Protein AF-V4B1H5-F1 (afdb_monomer_lite)

Foldseek 3Di:
DEAEAADAEEAEDEDEDQYEYAYAEYAEYEYADANYAYAYAEYAEYEYENEEHYHYAEYAEYEYECYEEEEYNDYNYYHYDNYNDYHD

Secondary structure (DSSP, 8-state):
---EEEEEEEEEEEE-SS-EEEEEEEEEEEEE-BT-EEEEEEEEEEEEESBSEEEES-EEEEEEES-SEEEES-EEEEEEES-SEEE-

Sequence (88 aa):
DGSAIHLLSCLYLISTDGSAIHLLSCLYLISTDDGSAIHLKSCLYFISTDGSAIHLKSCLYFISTDGSAIHLLSCLYLFSTDVSAIHL

Organism: Lottia gigantea (NCBI:txid225164)

Structure (mmCIF, N/CA/C/O backbone):
data_AF-V4B1H5-F1
#
_entry.id   AF-V4B1H5-F1
#
loop_
_atom_site.group_PDB
_atom_site.id
_atom_site.type_symbol
_atom_site.label_atom_id
_atom_site.label_alt_id
_atom_site.label_comp_id
_atom_site.label_asym_id
_atom_site.label_entity_id
_atom_site.label_seq_id
_atom_site.pdbx_PDB_ins_code
_atom_site.Cartn_x
_atom_site.Cartn_y
_atom_site.Cartn_z
_atom_site.occupancy
_atom_site.B_iso_or_equiv
_atom_site.auth_seq_id
_atom_site.auth_comp_id
_atom_site.auth_asym_id
_atom_site.auth_atom_id
_atom_site.pdbx_PDB_model_num
ATOM 1 N N . ASP A 1 1 ? 12.364 -8.811 -12.861 1.00 48.22 1 ASP A N 1
ATOM 2 C CA . ASP A 1 1 ? 12.183 -9.970 -11.967 1.00 48.22 1 ASP A CA 1
ATOM 3 C C . ASP A 1 1 ? 11.258 -9.550 -10.841 1.00 48.22 1 ASP A C 1
ATOM 5 O O . ASP A 1 1 ? 11.668 -8.774 -9.994 1.00 48.22 1 ASP A O 1
ATOM 9 N N . GLY A 1 2 ? 9.975 -9.911 -10.916 1.00 59.69 2 GLY A N 1
ATOM 10 C CA . GLY A 1 2 ? 8.972 -9.426 -9.962 1.00 59.69 2 GLY A CA 1
ATOM 11 C C . GLY A 1 2 ? 9.042 -10.204 -8.653 1.00 59.69 2 GLY A C 1
ATOM 12 O O . GLY A 1 2 ? 8.691 -11.384 -8.625 1.00 59.69 2 GLY A O 1
ATOM 13 N N . SER A 1 3 ? 9.506 -9.566 -7.581 1.00 75.44 3 SER A N 1
ATOM 14 C CA . SER A 1 3 ? 9.397 -10.087 -6.217 1.00 75.44 3 SER A CA 1
ATOM 15 C C . SER A 1 3 ? 7.984 -9.884 -5.663 1.00 75.44 3 SER A C 1
ATOM 17 O O . SER A 1 3 ? 7.243 -8.999 -6.088 1.00 75.44 3 SER A O 1
ATOM 19 N N . ALA A 1 4 ? 7.589 -10.732 -4.713 1.00 86.12 4 ALA A N 1
ATOM 20 C CA . ALA A 1 4 ? 6.328 -10.593 -3.995 1.00 86.12 4 ALA A CA 1
ATOM 21 C C . ALA A 1 4 ? 6.570 -10.644 -2.485 1.00 86.12 4 ALA A C 1
ATOM 23 O O . ALA A 1 4 ? 7.288 -11.514 -1.988 1.00 86.12 4 ALA A O 1
ATOM 24 N N . ILE A 1 5 ? 5.946 -9.721 -1.757 1.00 87.81 5 ILE A N 1
ATOM 25 C CA . ILE A 1 5 ? 5.978 -9.656 -0.297 1.00 87.81 5 ILE A CA 1
ATOM 26 C C . ILE A 1 5 ? 4.668 -10.235 0.227 1.00 87.81 5 ILE A C 1
ATOM 28 O O . ILE A 1 5 ? 3.586 -9.709 -0.037 1.00 87.81 5 ILE A O 1
ATOM 32 N N . HIS A 1 6 ? 4.772 -11.307 1.010 1.00 91.88 6 HIS A N 1
ATOM 33 C CA . HIS A 1 6 ? 3.642 -11.921 1.698 1.00 91.88 6 HIS A CA 1
ATOM 34 C C . HIS A 1 6 ? 3.845 -11.806 3.204 1.00 91.88 6 HIS A C 1
ATOM 36 O O . HIS A 1 6 ? 4.744 -12.432 3.764 1.00 91.88 6 HIS A O 1
ATOM 42 N N . LEU A 1 7 ? 3.000 -11.019 3.868 1.00 91.06 7 LEU A N 1
ATOM 43 C CA . LEU A 1 7 ? 3.053 -10.840 5.317 1.00 91.06 7 LEU A CA 1
ATOM 44 C C . LEU A 1 7 ? 1.665 -11.019 5.927 1.00 91.06 7 LEU A C 1
ATOM 46 O O . LEU A 1 7 ? 0.662 -10.517 5.422 1.00 91.06 7 LEU A O 1
ATOM 50 N N . LEU A 1 8 ? 1.607 -11.714 7.063 1.00 95.75 8 LEU A N 1
ATOM 51 C CA . LEU A 1 8 ? 0.374 -11.794 7.844 1.00 95.75 8 LEU A CA 1
ATOM 52 C C . LEU A 1 8 ? 0.061 -10.435 8.480 1.00 95.75 8 LEU A C 1
ATOM 54 O O . LEU A 1 8 ? -1.058 -9.943 8.403 1.00 95.75 8 LEU A O 1
ATOM 58 N N . SER A 1 9 ? 1.056 -9.816 9.099 1.00 93.81 9 SER A N 1
ATOM 59 C CA . SER A 1 9 ? 0.888 -8.536 9.770 1.00 93.81 9 SER A CA 1
ATOM 60 C C . SER A 1 9 ? 2.184 -7.746 9.753 1.00 93.81 9 SER A C 1
ATOM 62 O O . SER A 1 9 ? 3.250 -8.332 9.950 1.00 93.81 9 SER A O 1
ATOM 64 N N . CYS A 1 10 ? 2.091 -6.427 9.622 1.00 94.12 10 CYS A N 1
ATOM 65 C CA . CYS A 1 10 ? 3.183 -5.522 9.959 1.00 94.12 10 CYS A CA 1
ATOM 66 C C . CYS A 1 10 ? 2.735 -4.396 10.878 1.00 94.12 10 CYS A C 1
ATOM 68 O O . CYS A 1 10 ? 1.581 -3.974 10.878 1.00 94.12 10 CYS A O 1
ATOM 70 N N . LEU A 1 11 ? 3.686 -3.876 11.650 1.00 96.38 11 LEU A N 1
ATOM 71 C CA . LEU A 1 11 ? 3.514 -2.556 12.240 1.00 96.38 11 LEU A CA 1
ATOM 72 C C . LEU A 1 11 ? 3.769 -1.479 11.181 1.00 96.38 11 LEU A C 1
ATOM 74 O O . LEU A 1 11 ? 2.982 -0.552 11.034 1.00 96.38 11 LEU A O 1
ATOM 78 N N . TYR A 1 12 ? 4.849 -1.631 10.421 1.00 95.31 12 TYR A N 1
ATOM 79 C CA . TYR A 1 12 ? 5.275 -0.663 9.425 1.00 95.31 12 TYR A CA 1
ATOM 80 C C . TYR A 1 12 ? 5.872 -1.393 8.223 1.00 95.31 12 TYR A C 1
ATOM 82 O O . TYR A 1 12 ? 6.684 -2.302 8.407 1.00 95.31 12 TYR A O 1
ATOM 90 N N . LEU A 1 13 ? 5.467 -1.007 7.015 1.00 91.19 13 LEU A N 1
ATOM 91 C CA . LEU A 1 13 ? 6.051 -1.486 5.766 1.00 91.19 13 LEU A CA 1
ATOM 92 C C . LEU A 1 13 ? 6.261 -0.304 4.819 1.00 91.19 13 LEU A C 1
ATOM 94 O O . LEU A 1 13 ? 5.330 0.455 4.552 1.00 91.19 13 LEU A O 1
ATOM 98 N N . ILE A 1 14 ? 7.485 -0.184 4.312 1.00 90.75 14 ILE A N 1
ATOM 99 C CA . ILE A 1 14 ? 7.818 0.645 3.154 1.00 90.75 14 ILE A CA 1
ATOM 100 C C . ILE A 1 14 ? 8.225 -0.316 2.044 1.00 90.75 14 ILE A C 1
ATOM 102 O O . ILE A 1 14 ? 9.051 -1.197 2.283 1.00 90.75 14 ILE A O 1
ATOM 106 N N . SER A 1 15 ? 7.674 -0.131 0.850 1.00 85.94 15 SER A N 1
ATOM 107 C CA . SER A 1 15 ? 8.169 -0.778 -0.365 1.00 85.94 15 SER A CA 1
ATOM 108 C C . SER A 1 15 ? 8.367 0.269 -1.451 1.00 85.94 15 SER A C 1
ATOM 110 O O . SER A 1 15 ? 7.523 1.143 -1.646 1.00 85.94 15 SER A O 1
ATOM 112 N N . THR A 1 16 ? 9.511 0.186 -2.119 1.00 84.38 16 THR A N 1
ATOM 113 C CA . THR A 1 16 ? 9.966 1.161 -3.122 1.00 84.38 16 THR A CA 1
ATOM 114 C C . THR A 1 16 ? 10.307 0.488 -4.449 1.00 84.38 16 THR A C 1
ATOM 116 O O . THR A 1 16 ? 10.970 1.085 -5.287 1.00 84.38 16 THR A O 1
ATOM 119 N N . ASP A 1 17 ? 9.987 -0.794 -4.580 1.00 71.25 17 ASP A N 1
ATOM 120 C CA . ASP A 1 17 ? 10.599 -1.699 -5.536 1.00 71.25 17 ASP A CA 1
ATOM 121 C C . ASP A 1 17 ? 9.583 -2.695 -6.087 1.00 71.25 17 ASP A C 1
ATOM 123 O O . ASP A 1 17 ? 9.346 -3.709 -5.446 1.00 71.25 17 ASP A O 1
ATOM 127 N N . GLY A 1 18 ? 9.028 -2.424 -7.271 1.00 67.75 18 GLY A N 1
ATOM 128 C CA . GLY A 1 18 ? 8.347 -3.294 -8.252 1.00 67.75 18 GLY A CA 1
ATOM 129 C C . GLY A 1 18 ? 7.368 -4.383 -7.794 1.00 67.75 18 GLY A C 1
ATOM 130 O O . GLY A 1 18 ? 6.933 -5.194 -8.615 1.00 67.75 18 GLY A O 1
ATOM 131 N N . SER A 1 19 ? 7.120 -4.539 -6.498 1.00 77.88 19 SER A N 1
ATOM 132 C CA . SER A 1 19 ? 6.785 -5.834 -5.916 1.00 77.88 19 SER A CA 1
ATOM 133 C C . SER A 1 19 ? 5.301 -5.931 -5.655 1.00 77.88 19 SER A C 1
ATOM 135 O O . SER A 1 19 ? 4.670 -5.008 -5.144 1.00 77.88 19 SER A O 1
ATOM 137 N N . ALA A 1 20 ? 4.731 -7.101 -5.926 1.00 87.12 20 ALA A N 1
ATOM 138 C CA . ALA A 1 20 ? 3.372 -7.374 -5.490 1.00 87.12 20 ALA A CA 1
ATOM 139 C C . ALA A 1 20 ? 3.342 -7.501 -3.958 1.00 87.12 20 ALA A C 1
ATOM 141 O O . ALA A 1 20 ? 4.080 -8.301 -3.378 1.00 87.12 20 ALA A O 1
ATOM 142 N N . ILE A 1 21 ? 2.461 -6.756 -3.293 1.00 88.75 21 ILE A N 1
ATOM 143 C CA . ILE A 1 21 ? 2.331 -6.757 -1.832 1.00 88.75 21 ILE A CA 1
ATOM 144 C C . ILE A 1 21 ? 1.010 -7.416 -1.451 1.00 88.75 21 ILE A C 1
ATOM 146 O O . ILE A 1 21 ? -0.061 -6.961 -1.844 1.00 88.75 21 ILE A O 1
ATOM 150 N N . HIS A 1 22 ? 1.076 -8.469 -0.638 1.00 92.00 22 HIS A N 1
ATOM 151 C CA . HIS A 1 22 ? -0.096 -9.148 -0.090 1.00 92.00 22 HIS A CA 1
ATOM 152 C C . HIS A 1 22 ? -0.035 -9.151 1.434 1.00 92.00 22 HIS A C 1
ATOM 154 O O . HIS A 1 22 ? 0.765 -9.877 2.033 1.00 92.00 22 HIS A O 1
ATOM 160 N N . LEU A 1 23 ? -0.908 -8.360 2.063 1.00 91.50 23 LEU A N 1
ATOM 161 C CA . LEU A 1 23 ? -0.973 -8.223 3.516 1.00 91.50 23 LEU A CA 1
ATOM 162 C C . LEU A 1 23 ? -2.377 -8.444 4.068 1.00 91.50 23 LEU A C 1
ATOM 164 O O . LEU A 1 23 ? -3.366 -7.880 3.592 1.00 91.50 23 LEU A O 1
ATOM 168 N N . LEU A 1 24 ? -2.465 -9.209 5.157 1.00 95.31 24 LEU A N 1
ATOM 169 C CA . LEU A 1 24 ? -3.718 -9.304 5.902 1.00 95.31 24 LEU A CA 1
ATOM 170 C C . LEU A 1 24 ? -3.937 -8.050 6.764 1.00 95.31 24 LEU A C 1
ATOM 172 O O . LEU A 1 24 ? -5.032 -7.487 6.745 1.00 95.31 24 LEU A O 1
ATOM 176 N N . SER A 1 25 ? -2.924 -7.569 7.483 1.00 93.75 25 SER A N 1
ATOM 177 C CA . SER A 1 25 ? -3.041 -6.322 8.244 1.00 93.75 25 SER A CA 1
ATOM 178 C C . SER A 1 25 ? -1.751 -5.508 8.278 1.00 93.75 25 SER A C 1
ATOM 180 O O . SER A 1 25 ? -0.654 -6.055 8.345 1.00 93.75 25 SER A O 1
ATOM 182 N N . CYS A 1 26 ? -1.873 -4.182 8.285 1.00 95.12 26 CYS A N 1
ATOM 183 C CA . CYS A 1 26 ? -0.779 -3.320 8.719 1.00 95.12 26 CYS A CA 1
ATOM 184 C C . CYS A 1 26 ? -1.284 -2.094 9.471 1.00 95.12 26 CYS A C 1
ATOM 186 O O . CYS A 1 26 ? -2.390 -1.618 9.214 1.00 95.12 26 CYS A O 1
ATOM 188 N N . LEU A 1 27 ? -0.472 -1.561 10.382 1.00 97.00 27 LEU A N 1
ATOM 189 C CA . LEU A 1 27 ? -0.767 -0.255 10.966 1.00 97.00 27 LEU A CA 1
ATOM 190 C C . LEU A 1 27 ? -0.434 0.858 9.961 1.00 97.00 27 LEU A C 1
ATOM 192 O O . LEU A 1 27 ? -1.283 1.702 9.691 1.00 97.00 27 LEU A O 1
ATOM 196 N N . TYR A 1 28 ? 0.752 0.807 9.356 1.00 96.75 28 TYR A N 1
ATOM 197 C CA . TYR A 1 28 ? 1.220 1.807 8.398 1.00 96.75 28 TYR A CA 1
ATOM 198 C C . TYR A 1 28 ? 1.859 1.152 7.176 1.00 96.75 28 TYR A C 1
ATOM 200 O O . TYR A 1 28 ? 2.826 0.400 7.306 1.00 96.75 28 TYR A O 1
ATOM 208 N N . LEU A 1 29 ? 1.346 1.484 5.995 1.00 92.69 29 LEU A N 1
ATOM 209 C CA . LEU A 1 29 ? 1.921 1.087 4.716 1.00 92.69 29 LEU A CA 1
ATOM 210 C C . LEU A 1 29 ? 2.249 2.327 3.884 1.00 92.69 29 LEU A C 1
ATOM 212 O O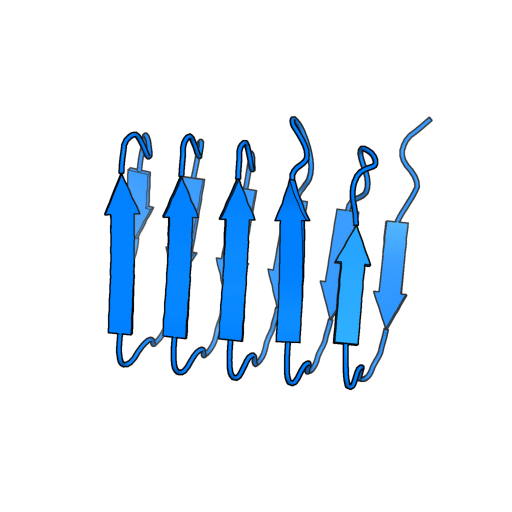 . LEU A 1 29 ? 1.403 3.208 3.728 1.00 92.69 29 LEU A O 1
ATOM 216 N N . ILE A 1 30 ? 3.458 2.364 3.331 1.00 91.94 30 ILE A N 1
ATOM 217 C CA . ILE A 1 30 ? 3.871 3.345 2.328 1.00 91.94 30 ILE A CA 1
ATOM 218 C C . ILE A 1 30 ? 4.402 2.587 1.113 1.00 91.94 30 ILE A C 1
ATOM 220 O O . ILE A 1 30 ? 5.271 1.724 1.251 1.00 91.94 30 ILE A O 1
ATOM 224 N N . SER A 1 31 ? 3.880 2.907 -0.067 1.00 88.56 31 SER A N 1
ATOM 225 C CA . SER A 1 31 ? 4.363 2.374 -1.340 1.00 88.56 31 SER A CA 1
ATOM 226 C C . SER A 1 31 ? 4.575 3.506 -2.337 1.00 88.56 31 SER A C 1
ATOM 228 O O . SER A 1 31 ? 3.746 4.408 -2.418 1.00 88.56 31 SER A O 1
ATOM 230 N N . THR A 1 32 ? 5.701 3.488 -3.046 1.00 85.50 32 THR A N 1
ATOM 231 C CA . THR A 1 32 ? 6.107 4.563 -3.970 1.00 85.50 32 THR A CA 1
ATOM 232 C C . THR A 1 32 ? 6.587 3.997 -5.305 1.00 85.50 32 THR A C 1
ATOM 234 O O . THR A 1 32 ? 7.678 4.338 -5.754 1.00 85.50 32 THR A O 1
ATOM 237 N N . ASP A 1 33 ? 5.867 3.024 -5.857 1.00 74.69 33 ASP A N 1
ATOM 238 C CA . ASP A 1 33 ? 6.381 2.196 -6.944 1.00 74.69 33 ASP A CA 1
ATOM 239 C C . ASP A 1 33 ? 5.406 2.022 -8.113 1.00 74.69 33 ASP A C 1
ATOM 241 O O . ASP A 1 33 ? 4.279 1.543 -7.936 1.00 74.69 33 ASP A O 1
ATOM 245 N N . ASP A 1 34 ? 5.939 2.305 -9.304 1.00 65.12 34 ASP A N 1
ATOM 246 C CA . ASP A 1 34 ? 5.339 2.067 -10.611 1.00 65.12 34 ASP A CA 1
ATOM 247 C C . ASP A 1 34 ? 5.300 0.568 -10.939 1.00 65.12 34 ASP A C 1
ATOM 249 O O . ASP A 1 34 ? 6.323 -0.090 -11.132 1.00 65.12 34 ASP A O 1
ATOM 253 N N . GLY A 1 35 ? 4.099 0.018 -11.104 1.00 63.91 35 GLY A N 1
ATOM 254 C CA . GLY A 1 35 ? 3.895 -1.361 -11.566 1.00 63.91 35 GLY A CA 1
ATOM 255 C C . GLY A 1 35 ? 3.511 -2.355 -10.473 1.00 63.91 35 GLY A C 1
ATOM 256 O O . GLY A 1 35 ? 3.216 -3.512 -10.788 1.00 63.91 35 GLY A O 1
ATOM 257 N N . SER A 1 36 ? 3.468 -1.934 -9.207 1.00 74.31 36 SER A N 1
ATOM 258 C CA . SER A 1 36 ? 3.075 -2.805 -8.098 1.00 74.31 36 SER A CA 1
ATOM 259 C C . SER A 1 36 ? 1.559 -3.045 -8.025 1.00 74.31 36 SER A C 1
ATOM 261 O O . SER A 1 36 ? 0.722 -2.180 -8.310 1.00 74.31 36 SER A O 1
ATOM 263 N N . ALA A 1 37 ? 1.199 -4.264 -7.611 1.00 87.62 37 ALA A N 1
ATOM 264 C CA . ALA A 1 37 ? -0.159 -4.625 -7.218 1.00 87.62 37 ALA A CA 1
ATOM 265 C C . ALA A 1 37 ? -0.213 -4.827 -5.700 1.00 87.62 37 ALA A C 1
ATOM 267 O O . ALA A 1 37 ? 0.498 -5.675 -5.152 1.00 87.62 37 ALA A O 1
ATOM 268 N N . ILE A 1 38 ? -1.078 -4.076 -5.022 1.00 89.94 38 ILE A N 1
ATOM 269 C CA . ILE A 1 38 ? -1.194 -4.076 -3.562 1.00 89.94 38 ILE A CA 1
ATOM 270 C C . ILE A 1 38 ? -2.551 -4.644 -3.168 1.00 89.94 38 ILE A C 1
ATOM 272 O O . ILE A 1 38 ? -3.595 -4.076 -3.478 1.00 89.94 38 ILE A O 1
ATOM 276 N N . HIS A 1 39 ? -2.535 -5.747 -2.426 1.00 93.06 39 HIS A N 1
ATOM 277 C CA . HIS A 1 39 ? -3.720 -6.373 -1.855 1.00 93.06 39 HIS A CA 1
ATOM 278 C C . HIS A 1 39 ? -3.646 -6.319 -0.331 1.00 93.06 39 HIS A C 1
ATOM 280 O O . HIS A 1 39 ? -2.854 -7.034 0.291 1.00 93.06 39 HIS A O 1
ATOM 286 N N . LEU A 1 40 ? -4.507 -5.503 0.279 1.00 92.12 40 LEU A N 1
ATOM 287 C CA . LEU A 1 40 ? -4.593 -5.359 1.730 1.00 92.12 40 LEU A CA 1
ATOM 288 C C . LEU A 1 40 ? -6.004 -5.622 2.244 1.00 92.12 40 LEU A C 1
ATOM 290 O O . LEU A 1 40 ? -6.994 -5.050 1.781 1.00 92.12 40 LEU A O 1
ATOM 294 N N . LYS A 1 41 ? -6.111 -6.452 3.283 1.00 96.25 41 LYS A N 1
ATOM 295 C CA . LYS A 1 41 ? -7.402 -6.657 3.949 1.00 96.25 41 LYS A CA 1
ATOM 296 C C . LYS A 1 41 ? -7.717 -5.555 4.960 1.00 96.25 41 LYS A C 1
ATOM 298 O O . LYS A 1 41 ? -8.867 -5.132 5.036 1.00 96.25 41 LYS A O 1
ATOM 303 N N . SER A 1 42 ? -6.729 -5.084 5.715 1.00 94.69 42 SER A N 1
ATOM 304 C CA . SER A 1 42 ? -6.923 -3.992 6.670 1.00 94.69 42 SER A CA 1
ATOM 305 C C . SER A 1 42 ? -5.679 -3.124 6.798 1.00 94.69 42 SER A C 1
ATOM 307 O O . SER A 1 42 ? -4.584 -3.647 7.001 1.00 94.69 42 SER A O 1
ATOM 309 N N . CYS A 1 43 ? -5.855 -1.805 6.773 1.00 95.00 43 CYS A N 1
ATOM 310 C CA . CYS A 1 43 ? -4.805 -0.850 7.119 1.00 95.00 43 CYS A CA 1
ATOM 311 C C . CYS A 1 43 ? -5.328 0.271 8.015 1.00 95.00 43 CYS A C 1
ATOM 313 O O . CYS A 1 43 ? -6.449 0.728 7.813 1.00 95.00 43 CYS A O 1
ATOM 315 N N . LEU A 1 44 ? -4.537 0.766 8.966 1.00 97.44 44 LEU A N 1
ATOM 316 C CA . LEU A 1 44 ? -4.907 2.021 9.628 1.00 97.44 44 LEU A CA 1
ATOM 317 C C . LEU A 1 44 ? -4.562 3.212 8.726 1.00 97.44 44 LEU A C 1
ATOM 319 O O . LEU A 1 44 ? -5.437 4.022 8.437 1.00 97.44 44 LEU A O 1
ATOM 323 N N . TYR A 1 45 ? -3.330 3.260 8.225 1.00 97.38 45 TYR A N 1
ATOM 324 C CA . TYR A 1 45 ? -2.847 4.312 7.337 1.00 97.38 45 TYR A CA 1
ATOM 325 C C . TYR A 1 45 ? -2.145 3.716 6.127 1.00 97.38 45 TYR A C 1
ATOM 327 O O . TYR A 1 45 ? -1.117 3.051 6.272 1.00 97.38 45 TYR A O 1
ATOM 335 N N . PHE A 1 46 ? -2.668 4.001 4.941 1.00 93.88 46 PHE A N 1
ATOM 336 C CA . PHE A 1 46 ? -2.035 3.610 3.695 1.00 93.88 46 PHE A CA 1
ATOM 337 C C . PHE A 1 46 ? -1.775 4.833 2.816 1.00 93.88 46 PHE A C 1
ATOM 339 O O . PHE A 1 46 ? -2.680 5.620 2.549 1.00 93.88 46 PHE A O 1
ATOM 346 N N . ILE A 1 47 ? -0.524 4.983 2.389 1.00 92.81 47 ILE A N 1
ATOM 347 C CA . ILE A 1 47 ? -0.082 5.995 1.436 1.00 92.81 47 ILE A CA 1
ATOM 348 C C . ILE A 1 47 ? 0.489 5.276 0.216 1.00 92.81 47 ILE A C 1
ATOM 350 O O . ILE A 1 47 ? 1.378 4.434 0.358 1.00 92.81 47 ILE A O 1
ATOM 354 N N . SER A 1 48 ? -0.015 5.621 -0.964 1.00 89.06 48 SER A N 1
ATOM 355 C CA . SER A 1 48 ? 0.516 5.152 -2.238 1.00 89.06 48 SER A CA 1
ATOM 356 C C . SER A 1 48 ? 0.857 6.326 -3.146 1.00 89.06 48 SER A C 1
ATOM 358 O O . SER A 1 48 ? 0.045 7.234 -3.331 1.00 89.06 48 SER A O 1
ATOM 360 N N . THR A 1 49 ? 2.030 6.266 -3.753 1.00 87.88 49 THR A N 1
ATOM 361 C CA . THR A 1 49 ? 2.469 7.169 -4.819 1.00 87.88 49 THR A CA 1
ATOM 362 C C . THR A 1 49 ? 2.841 6.308 -6.020 1.00 87.88 49 THR A C 1
ATOM 364 O O . THR A 1 49 ? 3.457 5.261 -5.822 1.00 87.88 49 THR A O 1
ATOM 367 N N . ASP A 1 50 ? 2.419 6.697 -7.222 1.00 78.31 50 ASP A N 1
ATOM 368 C CA . ASP A 1 50 ? 2.783 6.040 -8.490 1.00 78.31 50 ASP A CA 1
ATOM 369 C C . ASP A 1 50 ? 2.280 4.577 -8.624 1.00 78.31 50 ASP A C 1
ATOM 371 O O . ASP A 1 50 ? 2.761 3.771 -9.414 1.00 78.31 50 ASP A O 1
ATOM 375 N N . GLY A 1 51 ? 1.271 4.189 -7.835 1.00 68.44 51 GLY A N 1
ATOM 376 C CA . GLY A 1 51 ? 0.809 2.798 -7.743 1.00 68.44 51 GLY A CA 1
ATOM 377 C C . GLY A 1 51 ? -0.103 2.362 -8.897 1.00 68.44 51 GLY A C 1
ATOM 3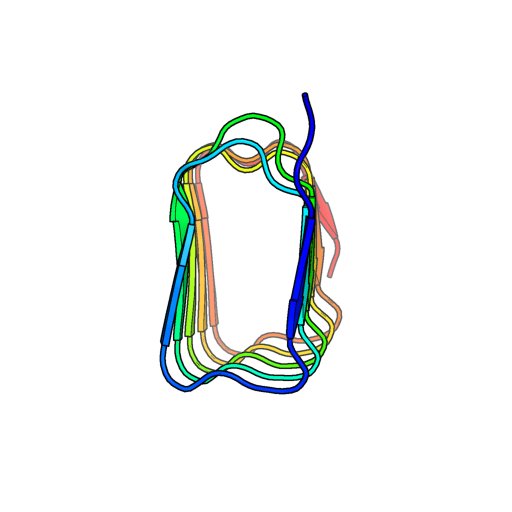78 O O . GLY A 1 51 ? -1.057 3.053 -9.259 1.00 68.44 51 GLY A O 1
ATOM 379 N N . SER A 1 52 ? 0.103 1.158 -9.439 1.00 72.25 52 SER A N 1
ATOM 380 C CA . SER A 1 52 ? -0.693 0.681 -10.581 1.00 72.25 52 SER A CA 1
ATO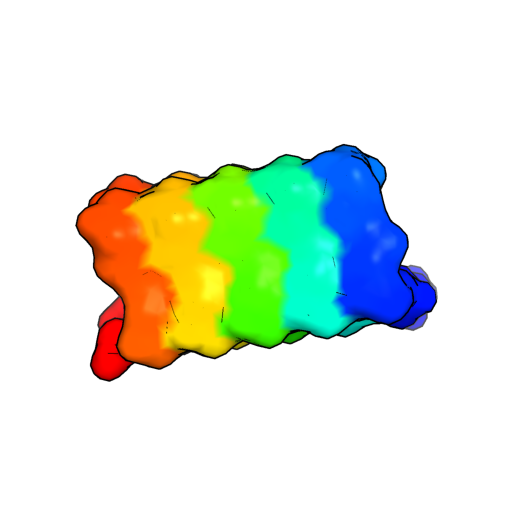M 381 C C . SER A 1 52 ? -2.055 0.102 -10.194 1.00 72.25 52 SER A C 1
ATOM 383 O O . SER A 1 52 ? -3.073 0.475 -10.776 1.00 72.25 52 SER A O 1
ATOM 385 N N . ALA A 1 53 ? -2.111 -0.799 -9.209 1.00 88.25 53 ALA A N 1
ATOM 386 C CA . ALA A 1 53 ? -3.371 -1.423 -8.798 1.00 88.25 53 ALA A CA 1
ATOM 387 C C . ALA A 1 53 ? -3.449 -1.646 -7.285 1.00 88.25 53 ALA A C 1
ATOM 389 O O . ALA A 1 53 ? -2.644 -2.372 -6.702 1.00 88.25 53 ALA A O 1
ATOM 390 N N . ILE A 1 54 ? -4.467 -1.065 -6.651 1.00 90.50 54 ILE A N 1
ATOM 391 C CA . ILE A 1 54 ? -4.695 -1.149 -5.208 1.00 90.50 54 ILE A CA 1
ATOM 392 C C . ILE A 1 54 ? -6.043 -1.806 -4.935 1.00 90.50 54 ILE A C 1
ATOM 394 O O . ILE A 1 54 ? -7.086 -1.310 -5.351 1.00 90.50 54 ILE A O 1
ATOM 398 N N . HIS A 1 55 ? -6.030 -2.883 -4.156 1.00 93.69 55 HIS A N 1
ATOM 399 C CA . HIS A 1 55 ? -7.214 -3.556 -3.638 1.00 93.69 55 HIS A CA 1
ATOM 400 C C . HIS A 1 55 ? -7.204 -3.530 -2.110 1.00 93.69 55 HIS A C 1
ATOM 402 O O . HIS A 1 55 ? -6.431 -4.240 -1.461 1.00 93.69 55 HIS A O 1
ATOM 408 N N . LEU A 1 56 ? -8.104 -2.739 -1.527 1.00 92.25 56 LEU A N 1
ATOM 409 C CA . LEU A 1 56 ? -8.204 -2.521 -0.089 1.00 92.25 56 LEU A CA 1
ATOM 410 C C . LEU A 1 56 ? -9.596 -2.880 0.423 1.00 92.25 56 LEU A C 1
ATOM 412 O O . LEU A 1 56 ? -10.599 -2.289 0.026 1.00 92.25 56 LEU A O 1
ATOM 416 N N . LYS A 1 57 ? -9.685 -3.823 1.364 1.00 96.31 57 LYS A N 1
ATOM 417 C CA . LYS A 1 57 ? -10.990 -4.152 1.956 1.00 96.31 57 LYS A CA 1
ATOM 418 C C . LYS A 1 57 ? -11.422 -3.143 3.026 1.00 96.31 57 LYS A C 1
ATOM 420 O O . LYS A 1 57 ? -12.594 -2.780 3.094 1.00 96.31 57 LYS A O 1
ATOM 425 N N . SER A 1 58 ? -10.498 -2.705 3.870 1.00 94.88 58 SER A N 1
ATOM 426 C CA . SER A 1 58 ? -10.781 -1.732 4.923 1.00 94.88 58 SER A CA 1
ATOM 427 C C . SER A 1 58 ? -9.573 -0.854 5.174 1.00 94.88 58 SER A C 1
ATOM 429 O O . SER A 1 58 ? -8.464 -1.366 5.352 1.00 94.88 58 SER A O 1
ATOM 431 N N . CYS A 1 59 ? -9.789 0.455 5.257 1.00 94.94 59 CYS A N 1
ATOM 432 C CA . CYS A 1 59 ? -8.769 1.369 5.741 1.00 94.94 59 CYS A CA 1
ATOM 433 C C . CYS A 1 59 ? -9.338 2.565 6.490 1.00 94.94 59 CYS A C 1
ATOM 435 O O . CYS A 1 59 ? -10.387 3.083 6.128 1.00 94.94 59 CYS A O 1
ATOM 437 N N . LEU A 1 60 ? -8.661 3.027 7.538 1.00 97.38 60 LEU A N 1
ATOM 438 C CA . LEU A 1 60 ? -9.101 4.246 8.212 1.00 97.38 60 LEU A CA 1
ATOM 439 C C . LEU A 1 60 ? -8.724 5.488 7.394 1.00 97.38 60 LEU A C 1
ATOM 441 O O . LEU A 1 60 ? -9.590 6.315 7.125 1.00 97.38 60 LEU A O 1
ATOM 445 N N . TYR A 1 61 ? -7.467 5.576 6.961 1.00 97.50 61 TYR A N 1
ATOM 446 C CA . TYR A 1 61 ? -6.942 6.682 6.166 1.00 97.50 61 TYR A CA 1
ATOM 447 C C . TYR A 1 61 ? -6.191 6.165 4.949 1.00 97.50 61 TYR A C 1
ATOM 449 O O . TYR A 1 61 ? -5.146 5.525 5.088 1.00 97.50 61 TYR A O 1
ATOM 457 N N . PHE A 1 62 ? -6.694 6.498 3.767 1.00 93.94 62 PHE A N 1
ATOM 458 C CA . PHE A 1 62 ? -6.061 6.146 2.512 1.00 93.94 62 PHE A CA 1
ATOM 459 C C . PHE A 1 62 ? -5.747 7.395 1.684 1.00 93.94 62 PHE A C 1
ATOM 461 O O . PHE A 1 62 ? -6.617 8.232 1.438 1.00 93.94 62 PHE A O 1
ATOM 468 N N . ILE A 1 63 ? -4.482 7.511 1.285 1.00 93.44 63 ILE A N 1
ATOM 469 C CA . ILE A 1 63 ? -3.948 8.589 0.456 1.00 93.44 63 ILE A CA 1
ATOM 470 C C . ILE A 1 63 ? -3.346 7.959 -0.796 1.00 93.44 63 ILE A C 1
ATOM 472 O O . ILE A 1 63 ? -2.493 7.077 -0.685 1.00 93.44 63 ILE A O 1
ATOM 476 N N . SER A 1 64 ? -3.767 8.426 -1.969 1.00 89.69 64 SER A N 1
ATOM 477 C CA . SER A 1 64 ? -3.193 8.007 -3.246 1.00 89.69 64 SER A CA 1
ATOM 478 C C . SER A 1 64 ? -2.860 9.195 -4.138 1.00 89.69 64 SER A C 1
ATOM 480 O O . SER A 1 64 ? -3.679 10.095 -4.319 1.00 89.69 64 SER A O 1
ATOM 482 N N . THR A 1 65 ? -1.685 9.145 -4.747 1.00 89.19 65 THR A N 1
ATOM 483 C CA . THR A 1 65 ? -1.189 10.131 -5.715 1.00 89.19 65 THR A CA 1
ATOM 484 C C . THR A 1 65 ? -0.733 9.385 -6.963 1.00 89.19 65 THR A C 1
ATOM 486 O O . THR A 1 65 ? -0.078 8.353 -6.817 1.00 89.19 65 THR A O 1
ATOM 489 N N . ASP A 1 66 ? -1.104 9.872 -8.149 1.00 81.00 66 ASP A N 1
ATOM 490 C CA . ASP A 1 66 ? -0.605 9.377 -9.443 1.00 81.00 66 ASP A CA 1
ATOM 491 C C . ASP A 1 66 ? -0.817 7.861 -9.659 1.00 81.00 66 ASP A C 1
ATOM 493 O O . ASP A 1 66 ? 0.079 7.115 -10.036 1.00 81.00 66 ASP A O 1
ATOM 497 N N . GLY A 1 67 ? -2.030 7.370 -9.380 1.00 74.50 67 GLY A N 1
ATOM 498 C CA . GLY A 1 67 ? -2.352 5.935 -9.422 1.00 74.50 67 GLY A CA 1
ATOM 499 C C . GLY A 1 67 ? -3.186 5.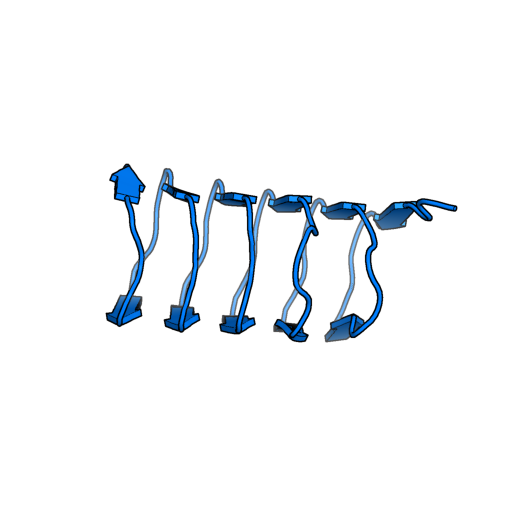494 -10.631 1.00 74.50 67 GLY A C 1
ATOM 500 O O . GLY A 1 67 ? -3.994 6.253 -11.169 1.00 74.50 67 GLY A O 1
ATOM 501 N N . SER A 1 68 ? -3.078 4.230 -11.054 1.00 75.12 68 SER A N 1
ATOM 502 C CA . SER A 1 68 ? -3.899 3.733 -12.177 1.00 75.12 68 SER A CA 1
ATOM 503 C C . SER A 1 68 ? -5.290 3.265 -11.729 1.00 75.12 68 SER A C 1
ATOM 505 O O . SER A 1 68 ? -6.294 3.762 -12.234 1.00 75.12 68 SER A O 1
ATOM 507 N N . ALA A 1 69 ? -5.395 2.341 -10.770 1.00 87.88 69 ALA A N 1
ATOM 508 C CA . ALA A 1 69 ? -6.692 1.813 -10.339 1.00 87.88 69 ALA A CA 1
ATOM 509 C C . ALA A 1 69 ? -6.764 1.521 -8.835 1.00 87.88 69 ALA A C 1
ATOM 511 O O . ALA A 1 69 ? -5.905 0.844 -8.270 1.00 87.88 69 ALA A O 1
ATOM 512 N N . ILE A 1 70 ? -7.847 1.976 -8.201 1.00 90.12 70 ILE A N 1
ATOM 513 C CA . ILE A 1 70 ? -8.117 1.787 -6.774 1.00 90.12 70 ILE A CA 1
ATOM 514 C C . ILE A 1 70 ? -9.472 1.121 -6.593 1.00 90.12 70 ILE A C 1
ATOM 516 O O . ILE A 1 70 ? -10.495 1.649 -7.019 1.00 90.12 70 ILE A O 1
ATOM 520 N N . HIS A 1 71 ? -9.490 -0.013 -5.903 1.00 93.19 71 HIS A N 1
ATOM 521 C CA . HIS A 1 71 ? -10.693 -0.691 -5.442 1.00 93.19 71 HIS A CA 1
ATOM 522 C C . HIS A 1 71 ? -10.698 -0.714 -3.913 1.00 93.19 71 HIS A C 1
ATOM 524 O O . HIS A 1 71 ? -9.920 -1.435 -3.282 1.00 93.19 71 HIS A O 1
ATOM 530 N N . LEU A 1 72 ? -11.601 0.056 -3.323 1.00 91.81 72 LEU A N 1
ATOM 531 C CA . LEU A 1 72 ? -11.855 0.119 -1.893 1.00 91.81 72 LEU A CA 1
ATOM 532 C C . LEU A 1 72 ? -13.223 -0.493 -1.611 1.00 91.81 72 LEU A C 1
ATOM 534 O O . LEU A 1 72 ? -14.146 -0.252 -2.365 1.00 91.81 72 LEU A O 1
ATOM 538 N N . LEU A 1 73 ? -13.368 -1.255 -0.526 1.00 96.12 73 LEU A N 1
ATOM 539 C CA . LEU A 1 73 ? -14.703 -1.629 -0.027 1.00 96.12 73 LEU A CA 1
ATOM 540 C C . LEU A 1 73 ? -15.164 -0.709 1.108 1.00 96.12 73 LEU A C 1
ATOM 542 O O . LEU A 1 73 ? -16.352 -0.473 1.302 1.00 96.12 73 LEU A O 1
ATOM 546 N N . SER A 1 74 ? -14.229 -0.247 1.933 1.00 94.25 74 SER A N 1
ATOM 547 C CA . SER A 1 74 ? -14.543 0.675 3.015 1.00 94.25 74 SER A CA 1
ATOM 548 C C . SER A 1 74 ? -13.340 1.535 3.346 1.00 94.25 74 SER A C 1
ATOM 550 O O . SER A 1 74 ? -12.222 1.035 3.513 1.00 94.25 74 SER A O 1
ATOM 552 N N . CYS A 1 75 ? -13.580 2.839 3.453 1.00 94.75 75 CYS A N 1
ATOM 553 C CA . CYS A 1 75 ? -12.614 3.759 4.012 1.00 94.75 75 CYS A CA 1
ATOM 554 C C . CYS A 1 75 ? -13.295 4.929 4.699 1.00 94.75 75 CYS A C 1
ATOM 556 O O . CYS A 1 75 ? -14.306 5.428 4.210 1.00 94.75 75 CYS A O 1
ATOM 558 N N . LEU A 1 76 ? -12.756 5.336 5.849 1.00 97.19 76 LEU A N 1
ATOM 559 C CA . LEU A 1 76 ? -13.295 6.483 6.572 1.00 97.19 76 LEU A CA 1
ATOM 560 C C . LEU A 1 76 ? -12.824 7.802 5.951 1.00 97.19 76 LEU A C 1
ATOM 562 O O . LEU A 1 76 ? -13.620 8.725 5.807 1.00 97.19 76 LEU A O 1
ATOM 566 N N . TYR A 1 77 ? -11.551 7.872 5.560 1.00 96.81 77 TYR A N 1
ATOM 567 C CA . TYR A 1 77 ? -10.954 9.048 4.940 1.00 96.81 77 TYR A CA 1
ATOM 568 C C . TYR A 1 77 ? -10.159 8.664 3.698 1.00 96.81 77 TYR A C 1
ATOM 570 O O . TYR A 1 77 ? -9.113 8.026 3.796 1.00 96.81 77 TYR A O 1
ATOM 578 N N . LEU A 1 78 ? -10.647 9.110 2.543 1.00 93.69 78 LEU A N 1
ATOM 579 C CA . LEU A 1 78 ? -10.002 8.932 1.250 1.00 93.69 78 LEU A CA 1
ATOM 580 C C . LEU A 1 78 ? -9.551 10.285 0.703 1.00 93.69 78 LEU A C 1
ATOM 582 O O . LEU A 1 78 ? -10.373 11.180 0.507 1.00 93.69 78 LEU A O 1
ATOM 586 N N . PHE A 1 79 ? -8.259 10.408 0.414 1.00 94.19 79 PHE A N 1
ATOM 587 C CA . PHE A 1 79 ? -7.703 11.499 -0.376 1.00 94.19 79 PHE A CA 1
ATOM 588 C C . PHE A 1 79 ? -7.030 10.930 -1.620 1.00 94.19 79 PHE A C 1
ATOM 590 O O . PHE A 1 79 ? -6.220 10.010 -1.525 1.00 94.19 79 PHE A O 1
ATOM 597 N N . SER A 1 80 ? -7.368 11.472 -2.785 1.00 90.25 80 SER A N 1
ATOM 598 C CA . SER A 1 80 ? -6.824 10.994 -4.048 1.00 90.25 80 SER A CA 1
ATOM 599 C C . SER A 1 80 ? -6.651 12.132 -5.042 1.00 90.25 80 SER A C 1
ATOM 601 O O . SER A 1 80 ? -7.574 12.926 -5.224 1.00 90.25 80 SER A O 1
ATOM 603 N N . THR A 1 81 ? -5.506 12.170 -5.719 1.00 91.25 81 THR A N 1
ATOM 604 C CA . THR A 1 81 ? -5.227 13.084 -6.839 1.00 91.25 81 THR A CA 1
ATOM 605 C C . THR A 1 81 ? -4.604 12.314 -7.993 1.00 91.25 81 THR A C 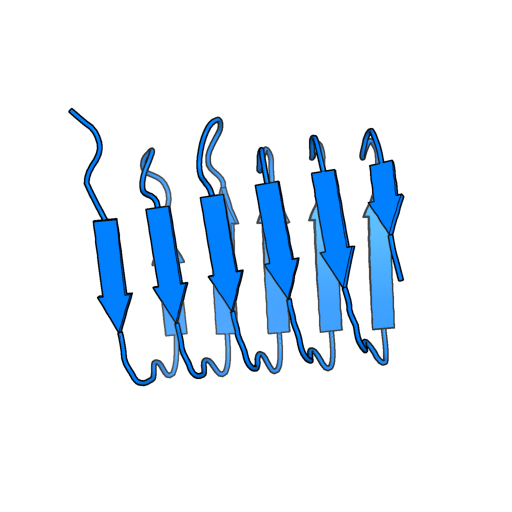1
ATOM 607 O O . THR A 1 81 ? -3.862 11.362 -7.759 1.00 91.25 81 THR A O 1
ATOM 610 N N . ASP A 1 82 ? -4.948 12.697 -9.224 1.00 86.94 82 ASP A N 1
ATOM 611 C CA . ASP A 1 82 ? -4.384 12.120 -10.455 1.00 86.94 82 ASP A CA 1
ATOM 612 C C . ASP A 1 82 ? -4.496 10.586 -10.544 1.00 86.94 82 ASP A C 1
ATOM 614 O O . ASP A 1 82 ? -3.662 9.895 -11.122 1.00 86.94 82 ASP A O 1
ATOM 618 N N . VAL A 1 83 ? -5.580 10.038 -9.980 1.00 81.62 83 VAL A N 1
ATOM 619 C CA . VAL A 1 83 ? -5.910 8.615 -10.093 1.00 81.62 83 VAL A CA 1
ATOM 620 C C . VAL A 1 83 ? -6.851 8.380 -11.264 1.00 81.62 83 VAL A C 1
ATOM 622 O O . VAL A 1 83 ? -7.872 9.058 -11.391 1.00 81.62 83 VAL A O 1
ATOM 625 N N . SER A 1 84 ? -6.542 7.386 -12.100 1.00 87.06 84 SER A N 1
ATOM 626 C CA . SER A 1 84 ? -7.331 7.132 -13.314 1.00 87.06 84 SER A CA 1
ATOM 627 C C . SER A 1 84 ? -8.725 6.572 -13.002 1.00 87.06 84 SER A C 1
ATOM 629 O O . SER A 1 84 ? -9.685 6.897 -13.701 1.00 87.06 84 SER A O 1
ATOM 631 N N . ALA A 1 85 ? -8.863 5.748 -11.955 1.00 88.75 85 ALA A N 1
ATOM 632 C CA . ALA A 1 85 ? -10.153 5.226 -11.504 1.00 88.75 85 ALA A CA 1
ATOM 633 C C . ALA A 1 85 ? -10.184 4.871 -10.007 1.00 88.75 85 ALA A C 1
ATOM 635 O O . ALA A 1 85 ? -9.259 4.248 -9.480 1.00 88.75 85 ALA A O 1
ATOM 636 N N . ILE A 1 86 ? -11.307 5.189 -9.352 1.00 90.06 86 ILE A N 1
ATOM 637 C CA . ILE A 1 86 ? -11.624 4.774 -7.979 1.00 90.06 86 ILE A CA 1
ATOM 638 C C . ILE A 1 86 ? -12.979 4.066 -7.970 1.00 90.06 86 ILE A C 1
ATOM 640 O O . ILE A 1 86 ? -13.986 4.631 -8.396 1.00 90.06 86 ILE A O 1
ATOM 644 N N . HIS A 1 87 ? -12.996 2.844 -7.448 1.00 91.56 87 HIS A N 1
ATOM 645 C CA . HIS A 1 87 ? -14.192 2.072 -7.131 1.00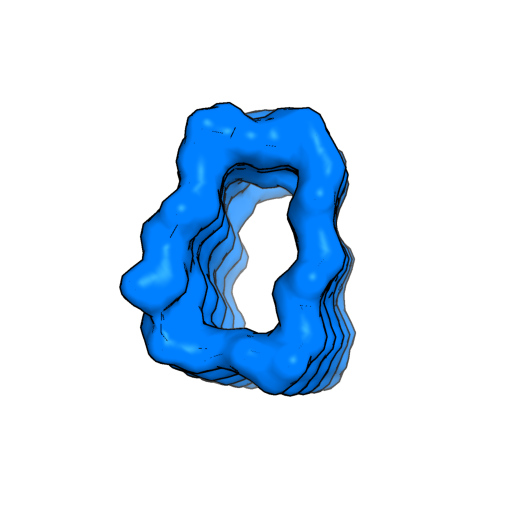 91.56 87 HIS A CA 1
ATOM 646 C C . HIS A 1 87 ? -14.323 1.968 -5.607 1.00 91.56 87 HIS A C 1
ATOM 648 O O . HIS A 1 87 ? -13.349 1.610 -4.939 1.00 91.56 87 HIS A O 1
ATOM 654 N N . LEU A 1 88 ? -15.511 2.279 -5.083 1.00 87.62 88 LEU A N 1
ATOM 655 C CA . LEU A 1 88 ? -15.876 2.223 -3.661 1.00 87.62 88 LEU A CA 1
ATOM 656 C C . LEU A 1 88 ? -16.940 1.153 -3.393 1.00 87.62 88 LEU A C 1
ATOM 658 O O . LEU A 1 88 ? -17.789 0.960 -4.291 1.00 87.62 88 LEU A O 1
#

pLDDT: mean 88.1, std 9.55, range [48.22, 97.5]

Radius of gyration: 11.36 Å; chains: 1; bounding box: 28×25×26 Å